Protein AF-A0A528THA2-F1 (afdb_monomer)

Foldseek 3Di:
DPPQPADPLLVQLVVLQVVQQPDPDDDVVSPQFDFDDLCSSCVSSVNDDSVSSVVSVVVCVVSVQKPFFADPVRH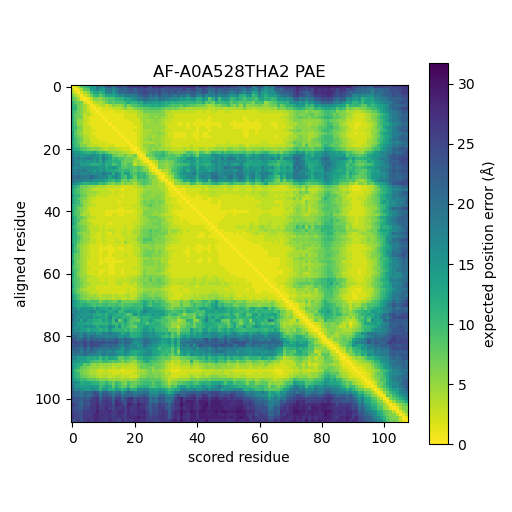FDFDQDPVRHGPDGGHIGNPGRPPPPPPPDPDD

Mean predicted aligned error: 9.73 Å

Secondary structure (DSSP, 8-state):
--TT---HHHHHHHHHHHTT--SSS--GGG--EE---HHHHHHHTTT--HHHHHHHHHHHHHTTSSEEE--TTS--EEEE-TTSSEEEEEEEE-PPP-----------

pLDDT: mean 76.16, std 17.08, range [37.84, 95.56]

Radius of gyration: 15.76 Å; Cα contacts (8 Å, |Δi|>4): 136; chains: 1; bounding box: 34×46×31 Å

Solvent-accessible surface area (backbone atoms only — not comparable to full-atom values): 6610 Å² total; per-residue (Å²): 133,68,94,76,78,69,53,71,70,38,51,35,46,50,52,30,53,55,72,68,47,94,62,99,66,95,41,81,89,75,56,45,54,39,47,78,51,59,69,60,37,15,60,58,32,77,64,38,54,56,72,57,48,54,52,32,54,50,50,37,38,75,72,45,62,32,43,79,39,80,37,101,82,74,55,56,48,71,43,58,42,99,85,70,49,77,72,44,70,16,27,36,29,64,52,72,58,84,68,76,76,86,57,81,74,86,75,133

Structure (mmCIF, N/CA/C/O backbone):
data_AF-A0A528THA2-F1
#
_entry.id   AF-A0A528THA2-F1
#
loop_
_atom_site.group_PDB
_atom_site.id
_atom_site.type_symbol
_atom_site.label_atom_id
_atom_site.label_alt_id
_atom_site.label_comp_id
_atom_site.label_asym_id
_atom_site.label_entity_id
_atom_site.label_seq_id
_atom_site.pdbx_PDB_ins_code
_atom_site.Cartn_x
_atom_site.Cartn_y
_atom_site.Cartn_z
_atom_site.occupancy
_atom_site.B_iso_or_equiv
_atom_site.auth_seq_id
_atom_site.auth_comp_id
_atom_site.auth_asym_id
_atom_site.auth_atom_id
_atom_site.pdbx_PDB_model_num
ATOM 1 N N . LYS A 1 1 ? 13.097 -22.460 -3.313 1.00 37.84 1 LYS A N 1
ATOM 2 C CA . LYS A 1 1 ? 11.769 -22.825 -3.865 1.00 37.84 1 LYS A CA 1
ATOM 3 C C . LYS A 1 1 ? 10.738 -21.942 -3.172 1.00 37.84 1 LYS A C 1
ATOM 5 O O . LYS A 1 1 ? 10.422 -22.198 -2.020 1.00 37.84 1 LYS A O 1
ATOM 10 N N . SER A 1 2 ? 10.327 -20.842 -3.801 1.00 43.56 2 SER A N 1
ATOM 11 C CA . SER A 1 2 ? 9.411 -19.876 -3.185 1.00 43.56 2 SER A CA 1
ATOM 12 C C . SER A 1 2 ? 8.006 -20.473 -3.167 1.00 43.56 2 SER A C 1
ATOM 14 O O . SER A 1 2 ? 7.392 -20.642 -4.215 1.00 43.56 2 SER A O 1
ATOM 16 N N . ILE A 1 3 ? 7.528 -20.820 -1.975 1.00 53.00 3 ILE A N 1
ATOM 17 C CA . ILE A 1 3 ? 6.249 -21.497 -1.685 1.00 53.00 3 ILE A CA 1
ATOM 18 C C . ILE A 1 3 ? 4.995 -20.768 -2.205 1.00 53.00 3 ILE A C 1
ATOM 20 O O . ILE A 1 3 ? 3.931 -21.372 -2.243 1.00 53.00 3 ILE A O 1
ATOM 24 N N . VAL A 1 4 ? 5.113 -19.511 -2.654 1.00 59.75 4 VAL A N 1
ATOM 25 C CA . VAL A 1 4 ? 3.981 -18.694 -3.138 1.00 59.75 4 VAL A CA 1
ATOM 26 C C . VAL A 1 4 ? 4.209 -18.137 -4.559 1.00 59.75 4 VAL A C 1
ATOM 28 O O . VAL A 1 4 ? 3.372 -17.424 -5.087 1.00 59.75 4 VAL A O 1
ATOM 31 N N . GLY A 1 5 ? 5.334 -18.429 -5.228 1.00 62.41 5 GLY A N 1
ATOM 32 C CA . GLY A 1 5 ? 5.622 -17.858 -6.562 1.00 62.41 5 GLY A CA 1
ATOM 33 C C . GLY A 1 5 ? 5.792 -16.326 -6.587 1.00 62.41 5 GLY A C 1
ATOM 34 O O . GLY A 1 5 ? 5.911 -15.726 -7.653 1.00 62.41 5 GLY A O 1
ATOM 35 N N . ILE A 1 6 ? 5.837 -15.688 -5.416 1.00 74.44 6 ILE A N 1
ATOM 36 C CA . ILE A 1 6 ? 5.996 -14.244 -5.264 1.00 74.44 6 ILE A CA 1
ATOM 37 C C . ILE A 1 6 ? 7.478 -13.912 -5.112 1.00 74.44 6 ILE A C 1
ATOM 39 O O . ILE A 1 6 ? 8.165 -14.479 -4.264 1.00 74.44 6 ILE A O 1
ATOM 43 N N . GLY A 1 7 ? 7.974 -13.003 -5.954 1.00 82.12 7 GLY A N 1
ATOM 44 C CA . GLY A 1 7 ? 9.348 -12.505 -5.876 1.00 82.12 7 GLY A CA 1
ATOM 45 C C . GLY A 1 7 ? 9.532 -11.427 -4.804 1.00 82.12 7 GLY A C 1
ATOM 46 O O . GLY A 1 7 ? 8.576 -10.743 -4.433 1.00 82.12 7 GLY A O 1
ATOM 47 N N . ASP A 1 8 ? 10.778 -11.213 -4.380 1.00 87.06 8 ASP A N 1
ATOM 48 C CA . ASP A 1 8 ? 11.169 -10.308 -3.283 1.00 87.06 8 ASP A CA 1
ATOM 49 C C . ASP A 1 8 ? 10.562 -8.903 -3.384 1.00 87.06 8 ASP A C 1
ATOM 51 O O . ASP A 1 8 ? 10.189 -8.292 -2.386 1.00 87.06 8 ASP A O 1
ATOM 55 N N . ARG A 1 9 ? 10.379 -8.392 -4.607 1.00 90.50 9 ARG A N 1
ATOM 56 C CA . ARG A 1 9 ? 9.767 -7.074 -4.828 1.00 90.50 9 ARG A CA 1
ATOM 57 C C . ARG A 1 9 ? 8.300 -7.003 -4.415 1.00 90.50 9 ARG A C 1
ATOM 59 O O . ARG A 1 9 ? 7.868 -5.975 -3.908 1.00 90.50 9 ARG A O 1
ATOM 66 N N . ALA A 1 10 ? 7.527 -8.067 -4.604 1.00 90.38 10 ALA A N 1
ATOM 67 C CA . ALA A 1 10 ? 6.149 -8.087 -4.124 1.00 90.38 10 ALA A CA 1
ATOM 68 C C . ALA A 1 10 ? 6.087 -8.256 -2.601 1.00 90.38 10 ALA A C 1
ATOM 70 O O . ALA A 1 10 ? 5.237 -7.633 -1.971 1.00 90.38 10 ALA A O 1
ATOM 71 N N . LEU A 1 11 ? 7.030 -8.986 -1.996 1.00 90.88 11 LEU A N 1
ATOM 72 C CA . LEU A 1 11 ? 7.163 -9.028 -0.537 1.00 90.88 11 LEU A CA 1
ATOM 73 C C . LEU A 1 11 ? 7.522 -7.655 0.045 1.00 90.88 11 LEU A C 1
ATOM 75 O O . LEU A 1 11 ? 6.961 -7.271 1.065 1.00 90.88 11 LEU A O 1
ATOM 79 N N . ALA A 1 12 ? 8.368 -6.869 -0.626 1.00 93.75 12 ALA A N 1
ATOM 80 C CA . ALA A 1 12 ? 8.654 -5.492 -0.216 1.00 93.75 12 ALA A CA 1
ATOM 81 C C . ALA A 1 12 ? 7.393 -4.606 -0.227 1.00 93.75 12 ALA A C 1
ATOM 83 O O . ALA A 1 12 ? 7.191 -3.803 0.682 1.00 93.75 12 ALA A O 1
ATOM 84 N N . VAL A 1 13 ? 6.511 -4.777 -1.219 1.00 94.38 13 VAL A N 1
ATOM 85 C CA . VAL A 1 13 ? 5.220 -4.068 -1.273 1.00 94.38 13 VAL A CA 1
ATOM 86 C C . VAL A 1 13 ? 4.262 -4.554 -0.181 1.00 94.38 13 VAL A C 1
ATOM 88 O O . VAL A 1 13 ? 3.583 -3.732 0.432 1.00 94.38 13 VAL A O 1
ATOM 91 N N . LEU A 1 14 ? 4.229 -5.857 0.108 1.00 92.31 14 LEU A N 1
ATOM 92 C CA . LEU A 1 14 ? 3.449 -6.404 1.220 1.00 92.31 14 LEU A CA 1
ATOM 93 C C . LEU A 1 14 ? 3.930 -5.849 2.568 1.00 92.31 14 LEU A C 1
ATOM 95 O O . LEU A 1 14 ? 3.123 -5.368 3.357 1.00 92.31 14 LEU A O 1
ATOM 99 N N . ASN A 1 15 ? 5.243 -5.836 2.800 1.00 92.12 15 ASN A N 1
ATOM 100 C CA . ASN A 1 15 ? 5.840 -5.249 3.996 1.00 92.12 15 ASN A CA 1
ATOM 101 C C . ASN A 1 15 ? 5.523 -3.749 4.110 1.00 92.12 15 ASN A C 1
ATOM 103 O O . ASN A 1 15 ? 5.173 -3.255 5.182 1.00 92.12 15 ASN A O 1
ATOM 107 N N . ALA A 1 16 ? 5.569 -3.023 2.988 1.00 94.06 16 ALA A N 1
ATOM 108 C CA . ALA A 1 16 ? 5.158 -1.627 2.949 1.00 94.06 16 ALA A CA 1
ATOM 109 C C . ALA A 1 16 ? 3.692 -1.453 3.375 1.00 94.06 16 ALA A C 1
ATOM 111 O O . ALA A 1 16 ? 3.424 -0.557 4.168 1.00 94.06 16 ALA A O 1
ATOM 112 N N . LEU A 1 17 ? 2.762 -2.299 2.914 1.00 92.19 17 LEU A N 1
ATOM 113 C CA . LEU A 1 17 ? 1.357 -2.252 3.342 1.00 92.19 17 LEU A CA 1
ATOM 114 C C . LEU A 1 17 ? 1.202 -2.494 4.848 1.00 92.19 17 LEU A C 1
ATOM 116 O O . LEU A 1 17 ? 0.518 -1.713 5.508 1.00 92.19 17 LEU A O 1
ATOM 120 N N . LEU A 1 18 ? 1.864 -3.525 5.382 1.00 89.56 18 LEU A N 1
ATOM 121 C CA . LEU A 1 18 ? 1.818 -3.869 6.808 1.00 89.56 18 LEU A CA 1
ATOM 122 C C . LEU A 1 18 ? 2.276 -2.704 7.692 1.00 89.56 18 LEU A C 1
ATOM 124 O O . LEU A 1 18 ? 1.679 -2.447 8.725 1.00 89.56 18 LEU A O 1
ATOM 128 N N . SER A 1 19 ? 3.264 -1.924 7.251 1.00 89.88 19 SER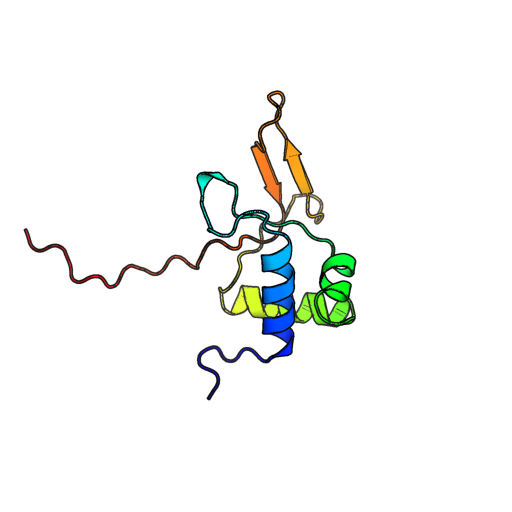 A N 1
ATOM 129 C CA . SER A 1 19 ? 3.757 -0.774 8.023 1.00 89.88 19 SER A CA 1
ATOM 130 C C . SER A 1 19 ? 2.785 0.418 8.141 1.00 89.88 19 SER A C 1
ATOM 132 O O . SER A 1 19 ? 3.095 1.385 8.837 1.00 89.88 19 SER A O 1
ATOM 134 N N . PHE A 1 20 ? 1.656 0.414 7.420 1.00 86.75 20 PHE A N 1
ATOM 135 C CA . PHE A 1 20 ? 0.580 1.403 7.605 1.00 86.75 20 PHE A CA 1
ATOM 136 C C . PHE A 1 20 ? -0.497 0.931 8.573 1.00 86.75 20 PHE A C 1
ATOM 138 O O . PHE A 1 20 ? -1.393 1.710 8.897 1.00 86.75 20 PHE A O 1
ATOM 145 N N . TYR A 1 21 ? -0.443 -0.330 8.988 1.00 82.38 21 TYR A N 1
ATOM 146 C CA . TYR A 1 21 ? -1.347 -0.852 9.986 1.00 82.38 21 TYR A CA 1
ATOM 147 C C . TYR A 1 21 ? -0.783 -0.481 11.373 1.00 82.38 21 TYR A C 1
ATOM 149 O O . TYR A 1 21 ? 0.387 -0.761 11.638 1.00 82.38 21 TYR A O 1
ATOM 157 N N . PRO A 1 22 ? -1.542 0.252 12.209 1.00 70.38 22 PRO A N 1
ATOM 158 C CA . PRO A 1 22 ? -1.016 0.846 13.439 1.00 70.38 22 PRO A CA 1
ATOM 159 C C . PRO A 1 22 ? -0.780 -0.177 14.557 1.00 70.38 22 PRO A C 1
ATOM 161 O O . PRO A 1 22 ? 0.051 0.073 15.427 1.00 70.38 22 PRO A O 1
ATOM 164 N N . ASP A 1 23 ? -1.487 -1.307 14.525 1.00 66.00 23 ASP A N 1
ATOM 165 C CA . ASP A 1 23 ? -1.417 -2.344 15.550 1.00 66.00 23 ASP A CA 1
ATOM 166 C C . ASP A 1 23 ? -0.510 -3.506 15.135 1.00 66.00 23 ASP A C 1
ATOM 168 O O . ASP A 1 23 ? -0.347 -3.820 13.959 1.00 66.00 23 ASP A O 1
ATOM 172 N N . SER A 1 24 ? 0.068 -4.193 16.117 1.00 58.53 24 SER A N 1
ATOM 173 C CA . SER A 1 24 ? 0.897 -5.382 15.871 1.00 58.53 24 SER A CA 1
ATOM 174 C C . SER A 1 24 ? 0.069 -6.631 15.539 1.00 58.53 24 SER A C 1
ATOM 176 O O . SER A 1 24 ? 0.614 -7.611 15.033 1.00 58.53 24 SER A O 1
ATOM 178 N N . GLU A 1 25 ? -1.240 -6.604 15.819 1.00 52.88 25 GLU A N 1
ATOM 179 C CA . GLU A 1 25 ? -2.163 -7.722 15.614 1.00 52.88 25 GLU A CA 1
ATOM 180 C C . GLU A 1 25 ? -3.294 -7.359 14.649 1.00 52.88 25 GLU A C 1
ATOM 182 O O . GLU A 1 25 ? -3.978 -6.342 14.789 1.00 52.88 25 GLU A O 1
ATOM 187 N N . LEU A 1 26 ? -3.514 -8.228 13.662 1.00 57.44 26 LEU A N 1
ATOM 188 C CA . LEU A 1 26 ? -4.619 -8.109 12.717 1.00 57.44 26 LEU A CA 1
ATOM 189 C C . LEU A 1 26 ? -5.928 -8.500 13.426 1.00 57.44 26 LEU A C 1
ATOM 191 O O . LEU A 1 26 ? -6.238 -9.685 13.530 1.00 57.44 26 LEU A O 1
ATOM 195 N N . SER A 1 27 ? -6.706 -7.509 13.873 1.00 54.47 27 SER A N 1
ATOM 196 C CA . SER A 1 27 ? -8.055 -7.697 14.420 1.00 54.47 27 SER A CA 1
ATOM 197 C C . SER A 1 27 ? -9.121 -7.176 13.455 1.00 54.47 27 SER A C 1
ATOM 199 O O . SER A 1 27 ? -9.005 -6.072 12.919 1.00 54.47 27 SER A O 1
ATOM 201 N N . GLU A 1 28 ? -10.190 -7.952 13.246 1.00 57.06 28 GLU A N 1
ATOM 202 C CA . GLU A 1 28 ? -11.361 -7.492 12.485 1.00 57.06 28 GLU A CA 1
ATOM 203 C C . GLU A 1 28 ? -12.043 -6.282 13.158 1.00 57.06 28 GLU A C 1
ATOM 205 O O . GLU A 1 28 ? -12.636 -5.468 12.451 1.00 57.06 28 GLU A O 1
ATOM 210 N N . GLU A 1 29 ? -11.887 -6.108 14.479 1.00 51.00 29 GLU A N 1
ATOM 211 C CA . GLU A 1 29 ? -12.408 -4.955 15.235 1.00 51.00 29 GLU A CA 1
ATOM 212 C C . GLU A 1 29 ? -11.719 -3.632 14.869 1.00 51.00 29 GLU A C 1
ATOM 214 O O . GLU A 1 29 ? -12.362 -2.584 14.874 1.00 51.00 29 GLU A O 1
ATOM 219 N N . ASN A 1 30 ? -10.438 -3.664 14.484 1.00 53.22 30 ASN A N 1
ATOM 220 C CA . ASN A 1 30 ? -9.639 -2.453 14.246 1.00 53.22 30 ASN A CA 1
ATOM 221 C C . ASN A 1 30 ? -9.654 -2.012 12.773 1.00 53.22 30 ASN A C 1
ATOM 223 O O . ASN A 1 30 ? -9.020 -1.023 12.405 1.00 53.22 30 ASN A O 1
ATOM 227 N N . GLY A 1 31 ? -10.394 -2.726 11.918 1.00 66.75 31 GLY A N 1
ATOM 228 C CA . GLY A 1 31 ? -10.443 -2.471 10.485 1.00 66.75 31 GLY A CA 1
ATOM 229 C C . GLY A 1 31 ? -9.131 -2.855 9.797 1.00 66.75 31 GLY A C 1
ATOM 230 O O . GLY A 1 31 ? -8.174 -2.093 9.739 1.00 66.75 31 GLY A O 1
ATOM 231 N N . LEU A 1 32 ? -9.105 -4.023 9.159 1.00 79.31 32 LEU A N 1
ATOM 232 C CA . LEU A 1 32 ? -7.913 -4.575 8.493 1.00 79.31 32 LEU A CA 1
ATOM 233 C C . LEU A 1 32 ? -7.562 -3.898 7.158 1.00 79.31 32 LEU A C 1
ATOM 235 O O . LEU A 1 32 ? -6.839 -4.467 6.342 1.00 79.31 32 LEU A O 1
ATOM 239 N N . ILE A 1 33 ? -8.112 -2.713 6.890 1.00 83.31 33 ILE A N 1
ATOM 240 C CA . ILE A 1 33 ? -7.999 -2.037 5.600 1.00 83.31 33 ILE A CA 1
ATOM 241 C C . ILE A 1 33 ? -7.025 -0.874 5.711 1.00 83.31 33 ILE A C 1
ATOM 243 O O . ILE A 1 33 ? -7.315 0.144 6.334 1.00 83.31 33 ILE A O 1
ATOM 247 N N . VAL A 1 34 ? -5.906 -0.987 5.002 1.00 87.44 34 VAL A N 1
ATOM 248 C CA . VAL A 1 34 ? -4.950 0.107 4.822 1.00 87.44 34 VAL A CA 1
ATOM 249 C C . VAL A 1 34 ? -5.191 0.799 3.485 1.00 87.44 34 VAL A C 1
ATOM 251 O O . VAL A 1 34 ? -5.482 0.169 2.467 1.00 87.44 34 VAL A O 1
ATOM 254 N N . PHE A 1 35 ? -5.057 2.121 3.457 1.00 88.50 35 PHE A N 1
ATOM 255 C CA . PHE A 1 35 ? -5.343 2.937 2.272 1.00 88.50 35 PHE A CA 1
ATOM 256 C C . PHE A 1 35 ? -4.175 3.851 1.848 1.00 88.50 35 PHE A C 1
ATOM 258 O O . PHE A 1 35 ? -4.405 5.012 1.510 1.00 88.50 35 PHE A O 1
ATOM 265 N N . PRO A 1 36 ? -2.914 3.366 1.812 1.00 89.50 36 PRO A N 1
ATOM 266 C CA . PRO A 1 36 ? -1.794 4.191 1.381 1.00 89.50 36 PRO A CA 1
ATOM 267 C C . PRO A 1 36 ? -1.867 4.514 -0.116 1.00 89.50 36 PRO A C 1
ATOM 269 O O . PRO A 1 36 ? -2.336 3.716 -0.945 1.00 89.50 36 PRO A O 1
ATOM 272 N N . SER A 1 37 ? -1.347 5.684 -0.482 1.00 88.88 37 SER A N 1
ATOM 273 C CA . SER A 1 37 ? -1.130 6.042 -1.884 1.00 88.88 37 SER A CA 1
ATOM 274 C C . SER A 1 37 ? 0.027 5.233 -2.484 1.00 88.88 37 SER A C 1
ATOM 276 O O . SER A 1 37 ? 0.889 4.716 -1.769 1.00 88.88 37 SER A O 1
ATOM 278 N N . ASN A 1 38 ? 0.081 5.129 -3.817 1.00 91.81 38 ASN A N 1
ATOM 279 C CA . ASN A 1 38 ? 1.188 4.431 -4.483 1.00 91.81 38 ASN A CA 1
ATOM 280 C C . ASN A 1 38 ? 2.541 5.110 -4.211 1.00 91.81 38 ASN A C 1
ATOM 282 O O . ASN A 1 38 ? 3.522 4.405 -4.008 1.00 91.81 38 ASN A O 1
ATOM 286 N N . ALA A 1 39 ? 2.570 6.441 -4.086 1.00 91.50 39 ALA A N 1
ATOM 287 C CA . ALA A 1 39 ? 3.772 7.181 -3.708 1.00 91.50 39 ALA A CA 1
ATOM 288 C C . ALA A 1 39 ? 4.258 6.822 -2.290 1.00 91.50 39 ALA A C 1
ATOM 290 O O . ALA A 1 39 ? 5.451 6.630 -2.066 1.00 91.50 39 ALA A O 1
ATOM 291 N N . GLN A 1 40 ? 3.347 6.668 -1.322 1.00 93.75 40 GLN A N 1
ATOM 292 C CA . GLN A 1 40 ? 3.730 6.252 0.033 1.00 93.75 40 GLN A CA 1
ATOM 293 C C . GLN A 1 40 ? 4.226 4.797 0.071 1.00 93.75 40 GLN A C 1
ATOM 295 O O . GLN A 1 40 ? 5.147 4.482 0.828 1.00 93.75 40 GLN A O 1
ATOM 300 N N . LEU A 1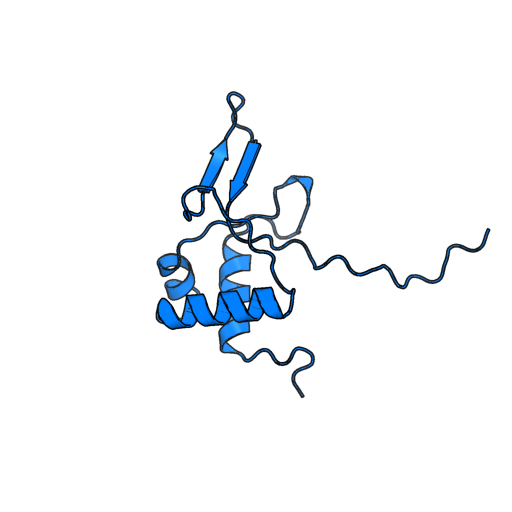 41 ? 3.635 3.918 -0.746 1.00 93.75 41 LEU A N 1
ATOM 301 C CA . LEU A 1 41 ? 4.108 2.543 -0.923 1.00 93.75 41 LEU A CA 1
ATOM 302 C C . LEU A 1 41 ? 5.480 2.502 -1.598 1.00 93.75 41 LEU A C 1
ATOM 304 O O . LEU A 1 41 ? 6.341 1.758 -1.149 1.00 93.75 41 LEU A O 1
ATOM 308 N N . SER A 1 42 ? 5.702 3.325 -2.623 1.00 94.50 42 SER A N 1
ATOM 309 C CA . SER A 1 42 ? 6.985 3.471 -3.314 1.00 94.50 42 SER A CA 1
ATOM 310 C C . SER A 1 42 ? 8.114 3.794 -2.335 1.00 94.50 42 SER A C 1
ATOM 312 O O . SER A 1 42 ? 9.115 3.079 -2.298 1.00 94.50 42 SER A O 1
ATOM 314 N N . LEU A 1 43 ? 7.915 4.805 -1.481 1.00 94.62 43 LEU A N 1
ATOM 315 C CA . LEU A 1 43 ? 8.896 5.226 -0.477 1.00 94.62 43 LEU A CA 1
ATOM 316 C C . LEU A 1 43 ? 9.295 4.085 0.464 1.00 94.62 43 LEU A C 1
ATOM 318 O O . LEU A 1 43 ? 10.475 3.891 0.741 1.00 94.62 43 LEU A O 1
ATOM 322 N N . ARG A 1 44 ? 8.318 3.303 0.928 1.00 94.31 44 ARG A N 1
ATOM 323 C CA . ARG A 1 44 ? 8.557 2.185 1.849 1.00 94.31 44 ARG A CA 1
ATOM 324 C C . ARG A 1 44 ? 9.057 0.917 1.158 1.00 94.31 44 ARG A C 1
ATOM 326 O O . ARG A 1 44 ? 9.767 0.133 1.773 1.00 94.31 44 ARG A O 1
ATOM 333 N N . ALA A 1 45 ? 8.744 0.738 -0.121 1.00 94.69 45 ALA A N 1
ATOM 334 C CA . ALA A 1 45 ? 9.225 -0.357 -0.958 1.00 94.69 45 ALA A CA 1
ATOM 335 C C . ALA A 1 45 ? 10.536 0.012 -1.682 1.00 94.69 45 ALA A C 1
ATOM 337 O O . ALA A 1 45 ? 10.728 -0.345 -2.845 1.00 94.69 45 ALA A O 1
ATOM 338 N N . HIS A 1 46 ? 11.430 0.736 -0.999 1.00 93.50 46 HIS A N 1
ATOM 339 C CA . HIS A 1 46 ? 12.767 1.111 -1.481 1.00 93.50 46 HIS A CA 1
ATOM 340 C C . HIS A 1 46 ? 12.779 1.947 -2.775 1.00 93.50 46 HIS A C 1
ATOM 342 O O . HIS A 1 46 ? 13.587 1.712 -3.671 1.00 93.50 46 HIS A O 1
ATOM 348 N N . GLY A 1 47 ? 11.873 2.921 -2.897 1.00 93.00 47 GLY A N 1
ATOM 349 C CA . GLY A 1 47 ? 11.803 3.819 -4.057 1.00 93.00 47 GLY A CA 1
ATOM 350 C C . GLY A 1 47 ? 11.254 3.152 -5.320 1.00 93.00 47 GLY A C 1
ATOM 351 O O . GLY A 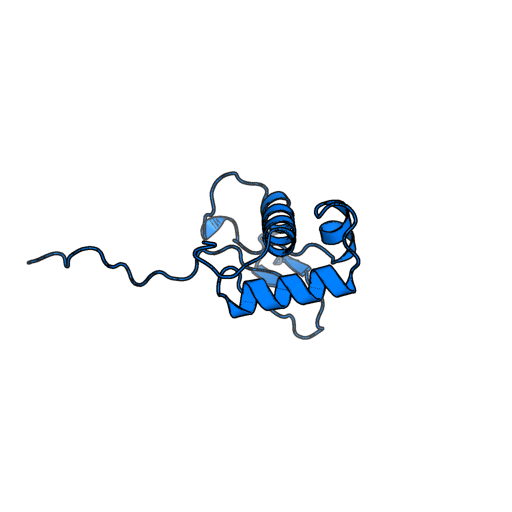1 47 ? 11.540 3.584 -6.436 1.00 93.00 47 GLY A O 1
ATOM 352 N N . MET A 1 48 ? 10.485 2.072 -5.171 1.00 95.06 48 MET A N 1
ATOM 353 C CA . MET A 1 48 ? 9.934 1.332 -6.302 1.00 95.06 48 MET A CA 1
ATOM 354 C C . MET A 1 48 ? 9.028 2.224 -7.167 1.00 95.06 48 MET A C 1
ATOM 356 O O . MET A 1 48 ? 8.109 2.837 -6.628 1.00 95.06 48 MET A O 1
ATOM 360 N N . PRO A 1 49 ? 9.192 2.260 -8.503 1.00 95.56 49 PRO A N 1
ATOM 361 C CA . PRO A 1 49 ? 8.330 3.066 -9.363 1.00 95.56 49 PRO A CA 1
ATOM 362 C C . PRO A 1 49 ? 6.850 2.700 -9.221 1.00 95.56 49 PRO A C 1
ATOM 364 O O . PRO A 1 49 ? 6.503 1.520 -9.149 1.00 95.56 49 PRO A O 1
ATOM 367 N N . ASP A 1 50 ? 5.968 3.697 -9.282 1.00 93.00 50 ASP A N 1
ATOM 368 C CA . ASP A 1 50 ? 4.516 3.536 -9.131 1.00 93.00 50 ASP A CA 1
ATOM 369 C C . ASP A 1 50 ? 3.913 2.446 -10.029 1.00 93.00 50 ASP A C 1
ATOM 371 O O . ASP A 1 50 ? 3.056 1.674 -9.596 1.00 93.00 50 ASP A O 1
ATOM 375 N N . ALA A 1 51 ? 4.362 2.346 -11.284 1.00 93.81 51 ALA A N 1
ATOM 376 C CA . ALA A 1 51 ? 3.907 1.303 -12.205 1.00 93.81 51 ALA A CA 1
ATOM 377 C C . ALA A 1 51 ? 4.256 -0.108 -11.701 1.00 93.81 51 ALA A C 1
ATOM 379 O O . ALA A 1 51 ? 3.437 -1.025 -11.781 1.00 93.81 51 ALA A O 1
ATOM 380 N N . THR A 1 52 ? 5.446 -0.260 -11.124 1.00 93.88 52 THR A N 1
ATOM 381 C CA . THR A 1 52 ? 5.937 -1.515 -10.555 1.00 93.88 52 THR A CA 1
ATOM 382 C C . THR A 1 52 ? 5.208 -1.848 -9.253 1.00 93.88 52 THR A C 1
ATOM 384 O O . THR A 1 52 ? 4.818 -3.000 -9.070 1.00 93.88 52 THR A O 1
ATOM 387 N N . VAL A 1 53 ? 4.927 -0.849 -8.405 1.00 94.69 53 VAL A N 1
ATOM 388 C CA . VAL A 1 53 ? 4.080 -1.009 -7.208 1.00 94.69 53 VAL A CA 1
ATOM 389 C C . VAL A 1 53 ? 2.700 -1.531 -7.604 1.00 94.69 53 VAL A C 1
ATOM 391 O O . VAL A 1 53 ? 2.262 -2.549 -7.077 1.00 94.69 53 VAL A O 1
ATOM 394 N N . ARG A 1 54 ? 2.032 -0.901 -8.582 1.00 93.50 54 ARG A N 1
ATOM 395 C CA . ARG A 1 54 ? 0.716 -1.354 -9.073 1.00 93.50 54 ARG A CA 1
ATOM 396 C C . ARG 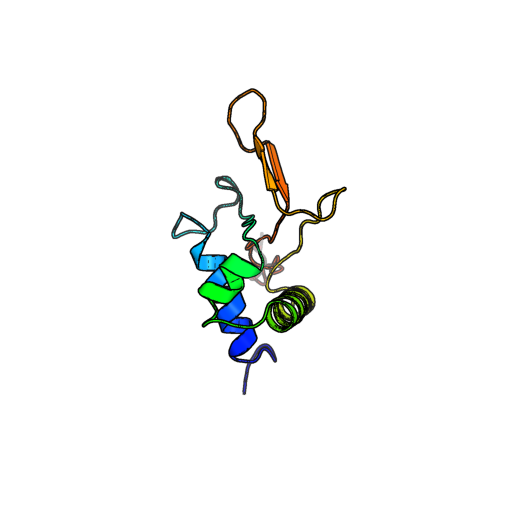A 1 54 ? 0.748 -2.791 -9.590 1.00 93.50 54 ARG A C 1
ATOM 398 O O . ARG A 1 54 ? -0.153 -3.560 -9.272 1.00 93.50 54 ARG A O 1
ATOM 405 N N . ARG A 1 55 ? 1.789 -3.164 -10.344 1.00 93.69 55 ARG A N 1
ATOM 406 C CA . ARG A 1 55 ? 1.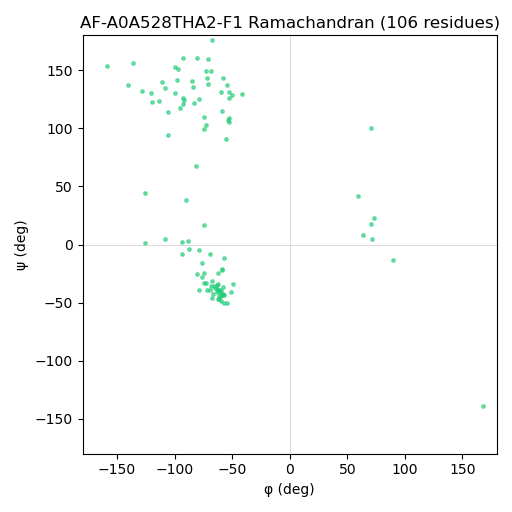972 -4.536 -10.841 1.00 93.69 55 ARG A CA 1
ATOM 407 C C . ARG A 1 55 ? 2.103 -5.544 -9.697 1.00 93.69 55 ARG A C 1
ATOM 409 O O . ARG A 1 55 ? 1.496 -6.606 -9.750 1.00 93.69 55 ARG A O 1
ATOM 416 N N . HIS A 1 56 ? 2.885 -5.224 -8.668 1.00 94.00 56 HIS A N 1
ATOM 417 C CA . HIS A 1 56 ? 3.054 -6.118 -7.523 1.00 94.00 56 HIS A CA 1
ATOM 418 C C . HIS A 1 56 ? 1.819 -6.166 -6.623 1.00 94.00 56 HIS A C 1
ATOM 420 O O . HIS A 1 56 ? 1.503 -7.236 -6.122 1.00 94.00 56 HIS A O 1
ATOM 426 N N . LEU A 1 57 ? 1.078 -5.066 -6.480 1.00 92.38 57 LEU A N 1
ATOM 427 C CA . LEU A 1 57 ? -0.230 -5.078 -5.821 1.00 92.38 57 LEU A CA 1
ATOM 428 C C . LEU A 1 57 ? -1.207 -6.015 -6.537 1.00 92.38 57 LEU A C 1
ATOM 430 O O . LEU A 1 57 ? -1.877 -6.791 -5.867 1.00 92.38 57 LEU A O 1
ATOM 434 N N . ALA A 1 58 ? -1.259 -5.983 -7.874 1.00 91.38 58 ALA A N 1
ATOM 435 C CA . ALA A 1 58 ? -2.066 -6.927 -8.647 1.00 91.38 58 ALA A CA 1
ATOM 436 C C . ALA A 1 58 ? -1.633 -8.376 -8.379 1.00 91.38 58 ALA A C 1
ATOM 438 O O . ALA A 1 58 ? -2.463 -9.183 -7.991 1.00 91.38 58 ALA A O 1
ATOM 439 N N . ALA A 1 59 ? -0.330 -8.671 -8.433 1.00 90.75 59 ALA A N 1
ATOM 440 C CA . ALA A 1 59 ? 0.179 -10.013 -8.138 1.00 90.75 59 ALA A CA 1
ATOM 441 C C . ALA A 1 59 ? -0.161 -10.496 -6.712 1.00 90.75 59 ALA A C 1
ATOM 443 O O . ALA A 1 59 ? -0.516 -11.653 -6.521 1.00 90.75 59 ALA A O 1
ATOM 444 N N . LEU A 1 60 ? -0.077 -9.621 -5.702 1.00 90.38 60 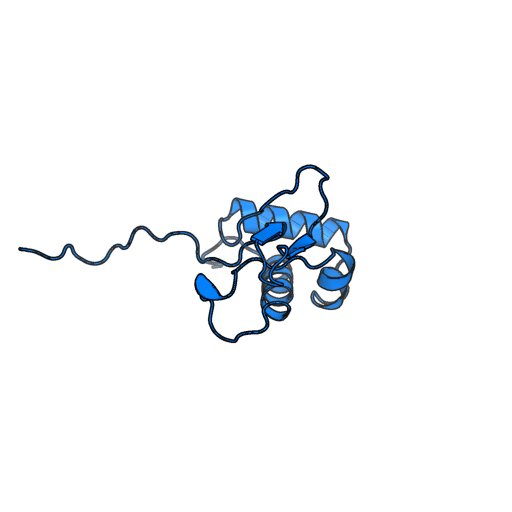LEU A N 1
ATOM 445 C CA . LEU A 1 60 ? -0.459 -9.958 -4.325 1.00 90.38 60 LEU A CA 1
ATOM 446 C C . LEU A 1 60 ? -1.961 -10.265 -4.204 1.00 90.38 60 LEU A C 1
ATOM 448 O O . LEU A 1 60 ? -2.331 -11.165 -3.451 1.00 90.38 60 LEU A O 1
ATOM 452 N N . VAL A 1 61 ? -2.807 -9.536 -4.941 1.00 89.88 61 VAL A N 1
ATOM 453 C CA . VAL A 1 61 ? -4.254 -9.795 -5.024 1.00 89.88 61 VAL A CA 1
ATOM 454 C C . VAL A 1 61 ? -4.534 -11.109 -5.749 1.00 89.88 61 VAL A C 1
ATOM 456 O O . VAL A 1 61 ? -5.305 -11.921 -5.247 1.00 89.88 61 VAL A O 1
ATOM 459 N N . ASP A 1 62 ? -3.874 -11.355 -6.880 1.00 88.06 62 ASP A N 1
ATOM 460 C CA . ASP A 1 62 ? -4.052 -12.565 -7.690 1.00 88.06 62 ASP A CA 1
ATOM 461 C C . ASP A 1 62 ? -3.639 -13.830 -6.920 1.00 88.06 62 ASP A C 1
ATOM 463 O O . ASP A 1 62 ? -4.273 -14.876 -7.037 1.00 88.06 62 ASP A O 1
ATOM 467 N N . CYS A 1 63 ? -2.608 -13.731 -6.074 1.00 86.69 63 CYS A N 1
ATOM 468 C CA . CYS A 1 63 ? -2.199 -14.805 -5.166 1.00 86.69 63 CYS A CA 1
ATOM 469 C C . CYS A 1 63 ? -3.078 -14.921 -3.908 1.00 86.69 63 CYS A C 1
ATOM 471 O O . CYS A 1 63 ? -2.864 -15.824 -3.100 1.00 86.69 63 CYS A O 1
ATOM 473 N N . GLY A 1 64 ? -4.030 -14.006 -3.705 1.00 86.50 64 GLY A N 1
ATOM 474 C CA . GLY A 1 64 ? -4.915 -13.986 -2.543 1.00 86.50 64 GLY A CA 1
ATOM 475 C C . GLY A 1 64 ? -4.236 -13.596 -1.228 1.00 86.50 64 GLY A C 1
ATOM 476 O O . GLY A 1 64 ? -4.793 -13.862 -0.169 1.00 86.50 64 GLY A O 1
ATOM 477 N N . LEU A 1 65 ? -3.049 -12.980 -1.258 1.00 86.44 65 LEU A N 1
ATOM 478 C CA . LEU A 1 65 ? -2.374 -12.523 -0.034 1.00 86.44 65 LEU A CA 1
ATOM 479 C C . LEU A 1 65 ? -2.984 -11.245 0.541 1.00 86.44 65 LEU A C 1
ATOM 481 O O . LEU A 1 65 ? -2.885 -11.010 1.740 1.00 86.44 65 LEU A O 1
ATOM 485 N N . ILE A 1 66 ? -3.581 -10.418 -0.315 1.00 88.56 66 ILE A N 1
ATOM 486 C CA . ILE A 1 66 ? -4.326 -9.218 0.073 1.00 88.56 66 ILE A CA 1
ATOM 487 C C . ILE A 1 66 ? -5.623 -9.159 -0.728 1.00 88.56 66 ILE A C 1
ATOM 489 O O . ILE A 1 66 ? -5.698 -9.683 -1.839 1.00 88.56 66 ILE A O 1
ATOM 493 N N . LEU A 1 67 ? -6.631 -8.463 -0.207 1.00 87.25 67 LEU A N 1
ATOM 494 C CA . LEU A 1 67 ? -7.863 -8.193 -0.953 1.00 87.25 67 LEU A CA 1
ATOM 495 C C . LEU A 1 67 ? -7.956 -6.710 -1.286 1.00 87.25 67 LEU A C 1
ATOM 497 O O . LEU A 1 67 ? -7.653 -5.855 -0.456 1.00 87.25 67 LEU A O 1
ATOM 501 N N . ARG A 1 68 ? -8.406 -6.383 -2.496 1.00 87.25 68 ARG A N 1
ATOM 502 C CA . ARG A 1 68 ? -8.656 -4.996 -2.893 1.00 87.25 68 ARG A CA 1
ATOM 503 C C . ARG A 1 68 ? -10.110 -4.638 -2.606 1.00 87.25 68 ARG A C 1
ATOM 505 O O . ARG A 1 68 ? -11.014 -5.303 -3.101 1.00 87.25 68 ARG A O 1
ATOM 512 N N . ARG A 1 69 ? -10.335 -3.577 -1.831 1.00 84.38 69 ARG A N 1
ATOM 513 C CA . ARG A 1 69 ? -11.658 -2.972 -1.635 1.00 84.38 69 ARG A CA 1
ATOM 514 C C . ARG A 1 69 ? -11.713 -1.663 -2.406 1.00 84.38 69 ARG A C 1
ATOM 516 O O . ARG A 1 69 ? -11.267 -0.625 -1.917 1.00 84.38 69 ARG A O 1
ATOM 523 N N . ASP A 1 70 ? -12.224 -1.745 -3.627 1.00 79.44 70 ASP A N 1
ATOM 524 C CA . ASP A 1 70 ? -12.371 -0.593 -4.511 1.00 79.44 70 ASP A CA 1
ATOM 525 C C . ASP A 1 70 ? -13.483 0.339 -4.042 1.00 79.44 70 ASP A C 1
ATOM 527 O O . ASP A 1 70 ? -14.522 -0.101 -3.552 1.00 79.44 70 ASP A O 1
ATOM 531 N N . SER A 1 71 ? -13.260 1.639 -4.209 1.00 73.31 71 SER A N 1
ATOM 532 C CA . SER A 1 71 ? -14.293 2.646 -4.006 1.00 73.31 71 SER A CA 1
ATOM 533 C C . SER A 1 71 ? -15.009 2.970 -5.320 1.00 73.31 71 SER A C 1
ATOM 535 O O . SER A 1 71 ? -14.430 2.799 -6.398 1.00 73.31 71 SER A O 1
ATOM 537 N N . PRO A 1 72 ? -16.218 3.555 -5.254 1.00 72.06 72 PRO A N 1
ATOM 538 C CA . PRO A 1 72 ? -16.961 3.981 -6.443 1.00 72.06 72 PRO A CA 1
ATOM 539 C C . PRO A 1 72 ? -16.214 4.996 -7.325 1.00 72.06 72 PRO A C 1
ATOM 541 O O . PRO A 1 72 ? -16.533 5.146 -8.497 1.00 72.06 72 PRO A O 1
ATOM 544 N N . ASN A 1 73 ? -15.230 5.712 -6.766 1.00 73.62 73 ASN A N 1
ATOM 545 C CA . ASN A 1 73 ? -14.458 6.749 -7.457 1.00 73.62 73 ASN A CA 1
ATOM 546 C C . ASN A 1 73 ? -13.007 6.331 -7.768 1.00 73.62 73 ASN A C 1
ATOM 548 O O . ASN A 1 73 ? -12.217 7.160 -8.220 1.00 73.62 73 ASN A O 1
ATOM 552 N N . GLY A 1 74 ? -12.632 5.079 -7.485 1.00 68.88 74 GLY A N 1
ATOM 553 C CA . GLY A 1 74 ? -11.285 4.554 -7.719 1.00 68.88 74 GLY A CA 1
ATOM 554 C C . GLY A 1 74 ? -10.193 5.084 -6.776 1.00 68.88 74 GLY A C 1
ATOM 555 O O . GLY A 1 74 ? -9.022 4.748 -6.960 1.00 68.88 74 GLY A O 1
ATOM 556 N N . LYS A 1 75 ? -10.528 5.895 -5.759 1.00 75.31 75 LYS A N 1
ATOM 557 C CA . LYS A 1 75 ? -9.580 6.378 -4.736 1.00 75.31 75 LYS A CA 1
ATOM 558 C C . LYS A 1 75 ? -9.633 5.525 -3.470 1.00 75.31 75 LYS A C 1
ATOM 560 O O . LYS A 1 75 ? -10.678 4.997 -3.109 1.00 75.31 75 LYS A O 1
ATOM 565 N N . ARG A 1 76 ? -8.516 5.437 -2.751 1.00 78.06 76 ARG A N 1
ATOM 566 C CA . ARG A 1 76 ? -8.438 4.765 -1.446 1.00 78.06 76 ARG A CA 1
ATOM 567 C C . ARG A 1 76 ? -8.662 5.800 -0.345 1.00 78.06 76 ARG A C 1
ATOM 569 O O . ARG A 1 76 ? -7.946 6.798 -0.318 1.00 78.06 76 ARG A O 1
ATOM 576 N N . TYR A 1 77 ? -9.673 5.612 0.494 1.00 71.31 77 TYR A N 1
ATOM 577 C CA . TYR A 1 77 ? -9.999 6.512 1.604 1.00 71.31 77 TYR A CA 1
ATOM 578 C C . TYR A 1 77 ? -10.830 5.783 2.663 1.00 71.31 77 TYR A C 1
ATOM 580 O O . TYR A 1 77 ? -11.555 4.840 2.346 1.00 71.31 77 TYR A O 1
ATOM 588 N N . ALA A 1 78 ? -10.747 6.242 3.910 1.00 68.81 78 ALA A N 1
ATOM 589 C CA . ALA A 1 78 ? -11.680 5.868 4.965 1.00 68.81 78 ALA A CA 1
ATOM 590 C C . ALA A 1 78 ? -12.728 6.973 5.136 1.00 68.81 78 ALA A C 1
ATOM 592 O O . ALA A 1 78 ? -12.388 8.154 5.234 1.00 68.81 78 ALA A O 1
ATOM 593 N N . ARG A 1 79 ? -14.004 6.595 5.153 1.00 67.75 79 ARG A N 1
ATOM 594 C CA . ARG A 1 79 ? -15.121 7.445 5.547 1.00 67.75 79 ARG A CA 1
ATOM 595 C C . ARG A 1 79 ? -15.420 7.167 7.014 1.00 67.75 79 ARG A C 1
ATOM 597 O O . ARG A 1 79 ? -15.780 6.053 7.386 1.00 67.75 79 ARG A O 1
ATOM 604 N N . LYS A 1 80 ? -15.261 8.202 7.832 1.00 64.69 80 LYS A N 1
ATOM 605 C CA . LYS A 1 80 ? -15.736 8.194 9.211 1.00 64.69 80 LYS A CA 1
ATOM 606 C C . LYS A 1 80 ? -17.209 8.586 9.225 1.00 64.69 80 LYS A C 1
ATOM 608 O O . LYS A 1 80 ? -17.595 9.518 8.516 1.00 64.69 80 LYS A O 1
ATOM 613 N N . GLY A 1 81 ? -18.001 7.859 9.997 1.00 60.12 81 GLY A N 1
ATOM 614 C CA . GLY A 1 81 ? -19.398 8.169 10.247 1.00 60.12 81 GLY A CA 1
ATOM 615 C C . GLY A 1 81 ? -19.571 9.443 11.058 1.00 60.12 81 GLY A C 1
ATOM 616 O O . GLY A 1 81 ? -18.606 10.036 11.548 1.00 60.12 81 GLY A O 1
ATOM 617 N N . ARG A 1 82 ? -20.828 9.847 11.269 1.00 57.59 82 ARG A N 1
ATOM 618 C CA . ARG A 1 82 ? -21.157 11.013 12.115 1.00 57.59 82 ARG A CA 1
ATOM 619 C C . ARG A 1 82 ? -20.657 10.880 13.560 1.00 57.59 82 ARG A C 1
ATOM 621 O O . ARG A 1 82 ? -20.496 11.903 14.214 1.00 57.59 82 ARG A O 1
ATOM 628 N N . GLY A 1 83 ? -20.406 9.657 14.031 1.00 62.16 83 GLY A N 1
ATOM 629 C CA . GLY A 1 83 ? -19.893 9.363 15.374 1.00 62.16 83 GLY A CA 1
ATOM 630 C C . GLY A 1 83 ? -18.366 9.371 15.516 1.00 62.16 83 GLY A C 1
ATOM 631 O O . GLY A 1 83 ? -17.876 9.218 16.625 1.00 62.16 83 GLY A O 1
ATOM 632 N N . GLY A 1 84 ? -17.601 9.558 14.433 1.00 57.28 84 GLY A N 1
ATOM 633 C CA . GLY A 1 84 ? -16.131 9.518 14.469 1.00 57.28 84 GLY A CA 1
ATOM 634 C C . GLY A 1 84 ? -15.515 8.132 14.240 1.00 57.28 84 GLY A C 1
ATOM 635 O O . GLY A 1 84 ? -14.325 8.057 13.914 1.00 57.28 84 GLY A O 1
ATOM 636 N N . ASP A 1 85 ? -16.321 7.071 14.299 1.00 59.97 85 ASP A N 1
ATOM 637 C CA . ASP A 1 85 ? -15.924 5.707 13.945 1.00 59.97 85 ASP A CA 1
ATOM 638 C C . ASP A 1 85 ? -15.773 5.535 12.430 1.00 59.97 85 ASP A C 1
ATOM 640 O O . ASP A 1 85 ? -16.437 6.203 11.632 1.00 59.97 85 ASP A O 1
ATOM 644 N N . ILE A 1 86 ? -14.874 4.644 12.011 1.00 62.25 86 ILE A N 1
ATOM 645 C CA . ILE A 1 86 ? -14.683 4.307 10.597 1.00 62.25 86 ILE A CA 1
ATOM 646 C C . ILE A 1 86 ? -15.880 3.457 10.142 1.00 62.25 86 ILE A C 1
ATOM 648 O O . ILE A 1 86 ? -15.937 2.268 10.432 1.00 62.25 86 ILE A O 1
ATOM 652 N N . GLU A 1 87 ? -16.826 4.056 9.413 1.00 65.31 87 GLU A N 1
ATOM 653 C CA . GLU A 1 87 ? -17.988 3.344 8.848 1.00 65.31 87 GLU A CA 1
ATOM 654 C C . GLU A 1 87 ? -17.613 2.578 7.571 1.00 65.31 87 GLU A C 1
ATOM 656 O O . GLU A 1 87 ? -18.062 1.454 7.346 1.00 65.31 87 GLU A O 1
ATOM 661 N N . GLU A 1 88 ? -16.759 3.159 6.722 1.00 67.31 88 GLU A N 1
ATOM 662 C CA . GLU A 1 88 ? -16.320 2.525 5.477 1.00 67.31 88 GLU A CA 1
ATOM 663 C C . GLU A 1 88 ? -14.835 2.780 5.222 1.00 67.31 88 GLU A C 1
ATOM 665 O O . GLU A 1 88 ? -14.353 3.901 5.348 1.00 67.31 88 GLU A O 1
ATOM 670 N N . ALA A 1 89 ? -14.099 1.760 4.784 1.00 76.69 89 ALA A N 1
ATOM 671 C CA . ALA A 1 89 ? -12.713 1.905 4.350 1.00 76.69 89 ALA A CA 1
ATOM 672 C C . ALA A 1 89 ? -12.522 1.284 2.966 1.00 76.69 89 ALA A C 1
ATOM 674 O O . ALA A 1 89 ? -12.936 0.153 2.724 1.00 76.69 89 ALA A O 1
ATOM 675 N N . PHE A 1 90 ? -11.877 2.020 2.064 1.00 81.81 90 PHE A N 1
ATOM 676 C CA . PHE A 1 90 ? -11.559 1.593 0.703 1.00 81.81 90 PHE A CA 1
ATOM 677 C C . PHE A 1 90 ? -10.043 1.599 0.510 1.00 81.81 90 PHE A C 1
ATOM 679 O O . PHE A 1 90 ? -9.395 2.628 0.699 1.00 81.81 90 PHE A O 1
ATOM 686 N N . GLY A 1 91 ? -9.464 0.460 0.136 1.00 86.69 91 GLY A N 1
ATOM 687 C CA . GLY A 1 91 ? -8.020 0.242 0.165 1.00 86.69 91 GLY A CA 1
ATOM 688 C C . GLY A 1 91 ? -7.646 -1.223 -0.038 1.00 86.69 91 GLY A C 1
ATOM 689 O O . GLY A 1 91 ? -8.237 -1.913 -0.869 1.00 86.69 91 GLY A O 1
ATOM 690 N N . PHE A 1 92 ? -6.662 -1.695 0.721 1.00 88.94 92 PHE A N 1
ATOM 691 C CA . PHE A 1 92 ? -6.244 -3.092 0.748 1.00 88.94 92 PHE A CA 1
ATOM 692 C C . PHE A 1 92 ? -6.554 -3.704 2.100 1.00 88.94 92 PHE A C 1
ATOM 694 O O . PHE A 1 92 ? -6.094 -3.202 3.121 1.00 88.94 92 PHE A O 1
ATOM 701 N N . SER A 1 93 ? -7.317 -4.790 2.087 1.00 86.62 93 SER A N 1
ATOM 702 C CA . SER A 1 93 ? -7.506 -5.622 3.262 1.00 86.62 93 SER A CA 1
ATOM 703 C C . SER A 1 93 ? -6.291 -6.521 3.449 1.00 86.62 93 SER A C 1
ATOM 705 O O . SER A 1 93 ? -5.914 -7.267 2.540 1.00 86.62 93 SER A O 1
ATOM 707 N N . LEU A 1 94 ? -5.720 -6.437 4.643 1.00 84.69 94 LEU A N 1
ATOM 708 C CA . LEU A 1 94 ? -4.685 -7.316 5.175 1.00 84.69 94 LEU A CA 1
ATOM 709 C C . LEU A 1 94 ? -5.281 -8.529 5.892 1.00 84.69 94 LEU A C 1
ATOM 711 O O . LEU A 1 94 ? -4.535 -9.318 6.470 1.00 84.69 94 LEU A O 1
ATOM 715 N N . ALA A 1 95 ? -6.612 -8.670 5.884 1.00 75.75 95 ALA A N 1
ATOM 716 C CA . ALA A 1 95 ? -7.266 -9.835 6.448 1.00 75.75 95 ALA A CA 1
ATOM 717 C C . ALA A 1 95 ? -6.647 -11.098 5.842 1.00 75.75 95 ALA A C 1
ATOM 719 O O . ALA A 1 95 ? -6.586 -11.197 4.610 1.00 75.75 95 ALA A O 1
ATOM 720 N N . PRO A 1 96 ? -6.175 -12.045 6.675 1.00 67.06 96 PRO A N 1
ATOM 721 C CA . PRO A 1 96 ? -5.601 -13.269 6.159 1.00 67.06 96 PRO A CA 1
ATOM 722 C C . PRO A 1 96 ? -6.624 -13.922 5.225 1.00 67.06 96 PRO A C 1
ATOM 724 O O . PRO A 1 96 ? -7.819 -13.946 5.556 1.00 67.06 96 PRO A O 1
ATOM 727 N N . PRO A 1 97 ? -6.198 -14.436 4.055 1.00 60.53 97 PRO A N 1
ATOM 728 C CA . PRO A 1 97 ? -7.102 -15.170 3.187 1.00 60.53 97 PRO A CA 1
ATOM 729 C C . PRO A 1 97 ? -7.796 -16.220 4.036 1.00 60.53 97 PRO A C 1
ATOM 731 O O . PRO A 1 97 ? -7.124 -16.934 4.785 1.00 60.53 97 PRO A O 1
ATOM 734 N N . ARG A 1 98 ? -9.134 -16.268 3.972 1.00 56.53 98 ARG A N 1
ATOM 735 C CA . ARG A 1 98 ? -9.952 -17.215 4.737 1.00 56.53 98 ARG A CA 1
ATOM 736 C C . ARG A 1 98 ? -9.473 -18.631 4.433 1.00 56.53 98 ARG A C 1
ATOM 738 O O . ARG A 1 98 ? -9.949 -19.285 3.509 1.00 56.53 98 ARG A O 1
ATOM 745 N N . THR A 1 99 ? -8.527 -19.106 5.230 1.00 45.00 99 THR A N 1
ATOM 746 C CA . THR A 1 99 ? -8.168 -20.506 5.312 1.00 45.00 99 THR A C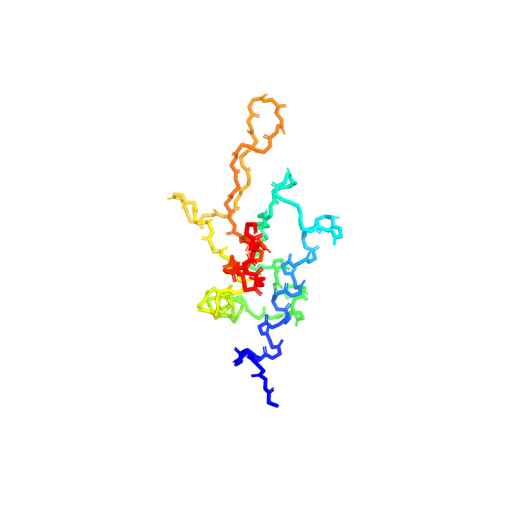A 1
ATOM 747 C C . THR A 1 99 ? -9.451 -21.194 5.733 1.00 45.00 99 THR A C 1
ATOM 749 O O . THR A 1 99 ? -9.983 -20.943 6.817 1.00 45.00 99 THR A O 1
ATOM 752 N N . ARG A 1 100 ? -9.993 -22.043 4.854 1.00 48.75 100 ARG A N 1
ATOM 753 C CA . ARG A 1 100 ? -10.865 -23.120 5.313 1.00 48.75 100 ARG A CA 1
ATOM 754 C C . ARG A 1 100 ? -10.046 -23.825 6.379 1.00 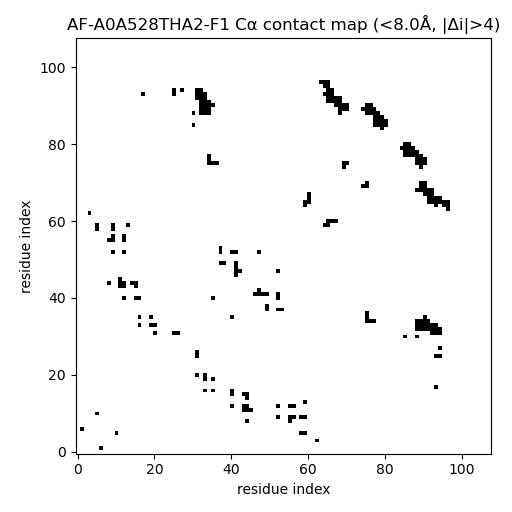48.75 100 ARG A C 1
ATOM 756 O O . ARG A 1 100 ? -9.023 -24.413 6.039 1.00 48.75 100 ARG A O 1
ATOM 763 N N . LYS A 1 101 ? -10.419 -23.682 7.651 1.00 40.22 101 LYS A N 1
ATOM 764 C CA . LYS A 1 101 ? -9.748 -24.391 8.734 1.00 40.22 101 LYS A CA 1
ATOM 765 C C . LYS A 1 101 ? -9.756 -25.872 8.360 1.00 40.22 101 LYS A C 1
ATOM 767 O O . LYS A 1 101 ? -10.793 -26.514 8.452 1.00 40.22 101 LYS A O 1
ATOM 772 N N . HIS A 1 102 ? -8.620 -26.416 7.938 1.00 44.56 102 HIS A N 1
ATOM 773 C CA . HIS A 1 102 ? -8.355 -27.831 8.132 1.00 44.56 102 HIS A CA 1
ATOM 774 C C . HIS A 1 102 ? -7.851 -27.966 9.570 1.00 44.56 102 HIS A C 1
ATOM 776 O O . HIS A 1 102 ? -6.673 -28.176 9.826 1.00 44.56 102 HIS A O 1
ATOM 782 N N . GLY A 1 103 ? -8.747 -27.706 10.520 1.00 38.22 103 GLY A N 1
ATOM 783 C CA . GLY A 1 103 ? -8.655 -28.360 11.815 1.00 38.22 103 GLY A CA 1
ATOM 784 C C . GLY A 1 103 ? -9.363 -29.702 11.655 1.00 38.22 103 GLY A C 1
ATOM 785 O O . GLY A 1 103 ? -10.375 -29.733 10.941 1.00 38.22 103 GLY A O 1
ATOM 786 N N . PRO A 1 104 ? -8.869 -30.804 12.248 1.00 44.28 104 PRO A N 1
ATOM 787 C CA . PRO A 1 104 ? -9.671 -32.013 12.310 1.00 44.28 104 PRO A CA 1
ATOM 788 C C . PRO A 1 104 ? -11.023 -31.632 12.909 1.00 44.28 104 PRO A C 1
ATOM 790 O O . PRO A 1 104 ? -11.092 -30.877 13.883 1.00 44.28 104 PRO A O 1
ATOM 793 N N . ALA A 1 105 ? -12.078 -32.086 12.236 1.00 45.66 105 ALA A N 1
ATOM 794 C CA . ALA A 1 105 ? -13.446 -31.941 12.679 1.00 45.66 105 ALA A CA 1
ATOM 795 C C . ALA A 1 105 ? -13.513 -32.200 14.186 1.00 45.66 105 ALA A C 1
ATOM 797 O O . ALA A 1 105 ? -12.996 -33.210 14.664 1.00 45.66 105 ALA A O 1
ATOM 798 N N . ALA A 1 106 ? -14.141 -31.280 14.916 1.00 50.66 106 ALA A N 1
ATOM 799 C CA . ALA A 1 106 ? -14.693 -31.621 16.210 1.00 50.66 106 ALA A CA 1
ATOM 800 C C . ALA A 1 106 ? -15.601 -32.835 15.974 1.00 50.66 106 ALA A C 1
ATOM 802 O O . ALA A 1 106 ? -16.624 -32.728 15.293 1.00 50.66 106 ALA A O 1
ATOM 803 N N . ALA A 1 107 ? -15.143 -34.001 16.423 1.00 43.28 107 ALA A N 1
ATOM 804 C CA . ALA A 1 107 ? -15.979 -35.176 16.525 1.00 43.28 107 ALA A CA 1
ATOM 805 C C . ALA A 1 107 ? -16.969 -34.938 17.682 1.00 43.28 107 ALA A C 1
ATOM 807 O O . ALA A 1 107 ? -16.562 -34.342 18.686 1.00 43.28 107 ALA A O 1
ATOM 808 N N . PRO A 1 108 ? -18.244 -35.320 17.508 1.00 57.62 108 PRO A N 1
ATOM 809 C CA . PRO A 1 108 ? -19.275 -35.192 18.534 1.00 57.62 108 PRO A CA 1
ATOM 810 C C . PRO A 1 108 ? -19.016 -36.093 19.746 1.00 57.62 108 PRO A C 1
ATOM 812 O O . PRO A 1 108 ? -18.365 -37.151 19.576 1.00 57.62 108 PRO A O 1
#

Sequence (108 aa):
KSIVGIGDRALAVLNALLSFYPDSELSEENGLIVFPSNAQLSLRAHGMPDATVRRHLAALVDCGLILRRDSPNGKRYARKGRGGDIEEAFGFSLAPPRTRKHGPAAAP

Nearest PDB structures (foldseek):
  5fd5-assembly2_B  TM=6.901E-01  e=9.047E-02  Rhizobium leguminosarum bv. viciae
  3eyy-assembly1_B  TM=6.210E-01  e=9.047E-02  Streptomyces coelicolor
  2l01-assembly1_B  TM=5.762E-01  e=8.381E-01  Phocaeicola vulgatus ATCC 8482
  8ppl-assembly1_Iu  TM=7.011E-01  e=8.850E+00  Homo sapiens
  8h3f-assembly1_G  TM=3.695E-01  e=9.449E+00  Homo sapiens